Protein AF-A0A942RIH6-F1 (afdb_monomer)

Radius of gyration: 18.62 Å; Cα contacts (8 Å, |Δi|>4): 275; chains: 1; bounding box: 45×33×61 Å

Secondary structure (DSSP, 8-state):
-HHHHHHHHT------EEEE-TTTTT-HHHHHTS-TT-EEEEEE-TT-EEESSPPPEEPPP--SSSSPP-S-EESS--EEHHHHHH-TTS--EEEEEEEEBTEEEEEEEEEEEEEEEEEETTEEEEEEEEEEEEEE-TTS-EEEEEE---TTS-GGG-

Solvent-accessible surface area (backbone atoms only — not comparable to full-atom values): 9418 Å² total; per-residue (Å²): 112,66,70,61,52,51,51,61,73,62,66,82,56,92,69,48,67,43,82,34,54,52,79,51,43,70,36,60,70,60,63,69,68,51,60,88,85,47,28,46,43,17,25,34,63,57,73,48,40,26,28,80,56,88,64,61,71,44,59,54,80,72,89,64,94,73,81,72,57,80,57,69,36,42,76,59,82,60,44,36,51,49,56,61,72,68,35,77,92,59,66,72,40,83,43,76,78,46,81,43,102,89,46,69,41,64,36,37,33,42,78,47,66,29,25,37,50,40,75,57,93,92,33,57,38,83,69,48,75,32,36,41,42,36,39,34,45,89,90,66,52,72,49,37,28,42,22,70,56,63,94,83,57,57,76,91,80,110

Mean predicted aligned error: 7.59 Å

Structure (mmCIF, N/CA/C/O backbone):
data_AF-A0A942RIH6-F1
#
_entry.id   AF-A0A942RIH6-F1
#
loop_
_atom_site.group_PDB
_atom_site.id
_atom_site.type_symbol
_atom_site.label_atom_id
_atom_site.label_alt_id
_atom_site.label_comp_id
_atom_site.label_asym_id
_atom_site.label_entity_id
_atom_site.label_seq_id
_atom_site.pdbx_PDB_ins_code
_atom_site.Cartn_x
_atom_site.Cartn_y
_atom_site.Cartn_z
_atom_site.occupancy
_atom_site.B_iso_or_equiv
_atom_site.auth_seq_id
_atom_site.auth_comp_id
_atom_site.auth_asym_id
_atom_site.auth_atom_id
_atom_site.pdbx_PDB_model_num
ATOM 1 N N . MET A 1 1 ? 6.697 19.076 10.156 1.00 55.59 1 MET A N 1
ATOM 2 C CA . MET A 1 1 ? 7.695 17.998 10.330 1.00 55.59 1 MET A CA 1
ATOM 3 C C . MET A 1 1 ? 8.284 18.037 11.736 1.00 55.59 1 MET A C 1
ATOM 5 O O . MET A 1 1 ? 8.243 17.025 12.419 1.00 55.59 1 MET A O 1
ATOM 9 N N . GLU A 1 2 ? 8.695 19.219 12.209 1.00 54.00 2 GLU A N 1
ATOM 10 C CA . GLU A 1 2 ? 9.243 19.443 13.558 1.00 54.00 2 GLU A CA 1
ATOM 11 C C . GLU A 1 2 ? 8.369 18.901 14.697 1.00 54.00 2 GLU A C 1
ATOM 13 O O . GLU A 1 2 ? 8.877 18.195 15.552 1.00 54.00 2 GLU A O 1
ATOM 18 N N . MET A 1 3 ? 7.049 19.117 14.666 1.00 60.94 3 MET A N 1
ATOM 19 C CA . MET A 1 3 ? 6.157 18.645 15.737 1.00 60.94 3 MET A CA 1
ATOM 20 C C . MET A 1 3 ? 6.110 17.111 15.882 1.00 60.94 3 MET A C 1
ATOM 22 O O . MET A 1 3 ? 6.079 16.609 17.002 1.00 60.94 3 MET A O 1
ATOM 26 N N . ILE A 1 4 ? 6.129 16.352 14.777 1.00 58.88 4 ILE A N 1
ATOM 27 C CA . ILE A 1 4 ? 6.086 14.876 14.821 1.00 58.88 4 ILE A CA 1
ATOM 28 C C . ILE A 1 4 ? 7.433 14.336 15.300 1.00 58.88 4 ILE A C 1
ATOM 30 O O . ILE A 1 4 ? 7.463 13.473 16.170 1.00 58.88 4 ILE A O 1
ATOM 34 N N . ILE A 1 5 ? 8.536 14.893 14.791 1.00 58.00 5 ILE A N 1
ATOM 35 C CA . ILE A 1 5 ? 9.897 14.508 15.185 1.00 58.00 5 ILE A CA 1
ATOM 36 C C . ILE A 1 5 ? 10.153 14.852 16.659 1.00 58.00 5 ILE A C 1
ATOM 38 O O . ILE A 1 5 ? 10.666 14.016 17.390 1.00 58.00 5 ILE A O 1
ATOM 42 N N . GLN A 1 6 ? 9.741 16.033 17.130 1.00 55.88 6 GLN A N 1
ATOM 43 C CA . GLN A 1 6 ? 9.869 16.435 18.536 1.00 55.88 6 GLN A CA 1
ATOM 44 C C . GLN A 1 6 ? 9.008 15.569 19.464 1.00 55.88 6 GLN A C 1
ATOM 46 O O . GLN A 1 6 ? 9.471 15.159 20.525 1.00 55.88 6 GLN A O 1
ATOM 51 N N . THR A 1 7 ? 7.780 15.234 19.055 1.00 56.97 7 THR A N 1
ATOM 52 C CA . THR A 1 7 ? 6.915 14.328 19.830 1.00 56.97 7 THR A CA 1
ATOM 53 C C . THR A 1 7 ? 7.503 12.919 19.880 1.00 56.97 7 THR A C 1
ATOM 55 O O . THR A 1 7 ? 7.520 12.305 20.944 1.00 56.97 7 THR A O 1
ATOM 58 N N . ALA A 1 8 ? 8.055 12.432 18.767 1.00 57.00 8 ALA A N 1
ATOM 59 C CA . ALA A 1 8 ? 8.715 11.136 18.692 1.00 57.00 8 ALA A CA 1
ATOM 60 C C . ALA A 1 8 ? 9.995 11.071 19.545 1.00 57.00 8 ALA A C 1
ATOM 62 O O . ALA A 1 8 ? 10.186 10.126 20.309 1.00 57.00 8 ALA A O 1
ATOM 63 N N . ALA A 1 9 ? 10.832 12.109 19.467 1.00 54.28 9 ALA A N 1
ATOM 64 C CA . ALA A 1 9 ? 12.075 12.241 20.225 1.00 54.28 9 ALA A CA 1
ATOM 65 C C . ALA A 1 9 ? 11.844 12.455 21.730 1.00 54.28 9 ALA A C 1
ATOM 67 O O . ALA A 1 9 ? 12.732 12.179 22.531 1.00 54.28 9 ALA A O 1
ATOM 68 N N . SER A 1 10 ? 10.655 12.922 22.131 1.00 57.59 10 SER A N 1
ATOM 69 C CA . SER A 1 10 ? 10.317 13.128 23.544 1.00 57.59 10 SER A CA 1
ATOM 70 C C . SER A 1 10 ? 10.225 11.824 24.347 1.00 57.59 10 SER A C 1
ATOM 72 O O . SER A 1 10 ? 10.291 11.864 25.573 1.00 57.59 10 SER A O 1
ATOM 74 N N . GLY A 1 11 ? 10.032 10.671 23.688 1.00 53.50 11 GLY A N 1
ATOM 75 C CA . GLY A 1 11 ? 9.840 9.373 24.351 1.00 53.50 11 GLY A CA 1
ATOM 76 C C . GLY A 1 11 ? 8.553 9.262 25.184 1.00 53.50 11 GLY A C 1
ATOM 77 O O . GLY A 1 11 ? 8.314 8.233 25.811 1.00 53.50 11 GLY A O 1
ATOM 78 N N . LEU A 1 12 ? 7.705 10.299 25.186 1.00 50.12 12 LEU A N 1
ATOM 79 C CA . LEU A 1 12 ? 6.481 10.383 25.993 1.00 50.12 12 LEU A CA 1
ATOM 80 C C . LEU A 1 12 ? 5.315 9.570 25.412 1.00 50.12 12 LEU A C 1
ATOM 82 O O . LEU A 1 12 ? 4.308 9.366 26.089 1.00 50.12 12 LEU A O 1
ATOM 86 N N . PHE A 1 13 ? 5.445 9.095 24.172 1.00 52.16 13 PHE A N 1
ATOM 87 C CA . PHE A 1 13 ? 4.429 8.301 23.493 1.00 52.16 13 PHE A CA 1
ATOM 88 C C . PHE A 1 13 ? 4.959 6.889 23.215 1.00 52.16 13 PHE A C 1
ATOM 90 O O . PHE A 1 13 ? 5.815 6.717 22.351 1.00 52.16 13 PHE A O 1
ATOM 97 N N . PRO A 1 14 ? 4.425 5.843 23.876 1.00 54.72 14 PRO A N 1
ATOM 98 C CA . PRO A 1 14 ? 4.785 4.456 23.568 1.00 54.72 14 PRO A CA 1
ATOM 99 C C . PRO A 1 14 ? 4.238 3.997 22.203 1.00 54.72 14 PRO A C 1
ATOM 101 O O . PRO A 1 14 ? 4.531 2.891 21.743 1.00 54.72 14 PRO A O 1
ATOM 104 N N . ALA A 1 15 ? 3.404 4.823 21.563 1.00 60.91 15 ALA A N 1
ATOM 105 C CA . ALA A 1 15 ? 2.819 4.553 20.265 1.00 60.91 15 ALA A CA 1
ATOM 106 C C . ALA A 1 15 ? 3.871 4.699 19.158 1.00 60.91 15 ALA A C 1
ATOM 108 O O . ALA A 1 15 ? 4.309 5.799 18.844 1.00 60.91 15 ALA A O 1
ATOM 109 N N . ARG A 1 16 ? 4.208 3.582 18.509 1.00 74.94 16 ARG A N 1
ATOM 110 C CA . ARG A 1 16 ? 5.063 3.540 17.310 1.00 74.94 16 ARG A CA 1
ATOM 111 C C . ARG A 1 16 ? 4.285 3.754 16.008 1.00 74.94 16 ARG A C 1
ATOM 113 O O . ARG A 1 16 ? 4.760 3.358 14.956 1.00 74.94 16 ARG A O 1
ATOM 120 N N . TRP A 1 17 ? 3.072 4.304 16.072 1.00 79.38 17 TRP A N 1
ATOM 121 C CA . TRP A 1 17 ? 2.183 4.449 14.918 1.00 79.38 17 TRP A CA 1
ATOM 122 C C . TRP A 1 17 ? 1.883 5.912 14.633 1.00 79.38 17 TRP A C 1
ATOM 124 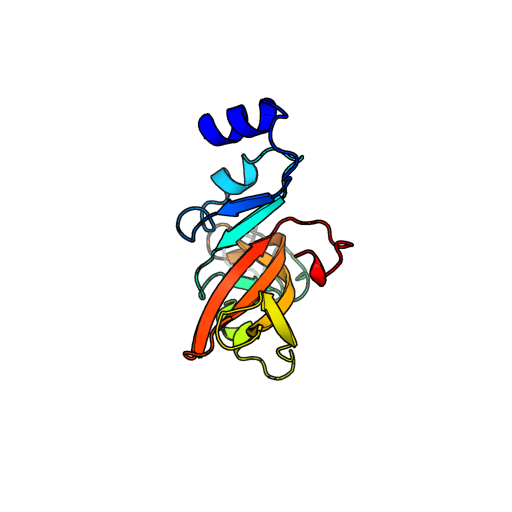O O . TRP A 1 17 ? 1.440 6.644 15.516 1.00 79.38 17 TRP A O 1
ATOM 134 N N . ILE A 1 18 ? 2.067 6.308 13.380 1.00 81.88 18 ILE A N 1
ATOM 135 C CA . ILE A 1 18 ? 1.754 7.637 12.867 1.00 81.88 18 ILE A CA 1
ATOM 136 C C . ILE A 1 18 ? 0.604 7.492 11.872 1.00 81.88 18 ILE A C 1
ATOM 138 O O . ILE A 1 18 ? 0.761 6.909 10.802 1.00 81.88 18 ILE A O 1
ATOM 142 N N . GLY A 1 19 ? -0.566 8.023 12.221 1.00 80.94 19 GLY A N 1
ATOM 143 C CA . GLY A 1 19 ? -1.678 8.147 11.282 1.00 80.94 19 GLY A CA 1
ATOM 144 C C . GLY A 1 19 ? -1.453 9.332 10.346 1.00 80.94 19 GLY A C 1
ATOM 145 O O . GLY A 1 19 ? -1.190 10.439 10.815 1.00 80.94 19 GLY A O 1
ATOM 146 N N . CYS A 1 20 ? -1.570 9.124 9.036 1.00 81.38 20 CYS A N 1
ATOM 147 C CA . CYS A 1 20 ? -1.478 10.196 8.045 1.00 81.38 20 CYS A CA 1
ATOM 148 C C . CYS A 1 20 ? -2.749 10.238 7.200 1.00 81.38 20 CYS A C 1
ATOM 150 O O . CYS A 1 20 ? -3.277 9.198 6.811 1.00 81.38 20 CYS A O 1
ATOM 152 N N . ASP A 1 21 ? -3.248 11.433 6.898 1.00 80.69 21 ASP A N 1
ATOM 153 C CA . ASP A 1 21 ? -4.358 11.575 5.960 1.00 80.69 21 ASP A CA 1
ATOM 154 C C . ASP A 1 21 ? -3.895 11.428 4.493 1.00 80.69 21 ASP A C 1
ATOM 156 O O . ASP A 1 21 ? -2.704 11.324 4.187 1.00 80.69 21 ASP A O 1
ATOM 160 N N . SER A 1 22 ? -4.857 11.454 3.565 1.00 72.94 22 SER A N 1
ATOM 161 C CA . SER A 1 22 ? -4.606 11.265 2.129 1.00 72.94 22 SER A CA 1
ATOM 162 C C . SER A 1 22 ? -3.757 12.336 1.447 1.00 72.94 22 SER A C 1
ATOM 164 O O . SER A 1 22 ? -3.236 12.086 0.357 1.00 72.94 22 SER A O 1
ATOM 166 N N . PHE A 1 23 ? -3.622 13.522 2.048 1.00 71.94 23 PHE A N 1
ATOM 167 C CA . PHE A 1 23 ? -2.732 14.557 1.532 1.00 71.94 23 PHE A CA 1
ATOM 168 C C . PHE A 1 23 ? -1.274 14.144 1.751 1.00 71.94 23 PHE A C 1
ATOM 170 O O . PHE A 1 23 ? -0.454 14.240 0.837 1.00 71.94 23 PHE A O 1
ATOM 177 N N . PHE A 1 24 ? -0.980 13.587 2.925 1.00 72.94 24 PHE A N 1
ATOM 178 C CA . PHE A 1 24 ? 0.351 13.106 3.284 1.00 72.94 24 PHE A CA 1
ATOM 179 C C . PHE A 1 24 ? 0.657 11.700 2.761 1.00 72.94 24 PHE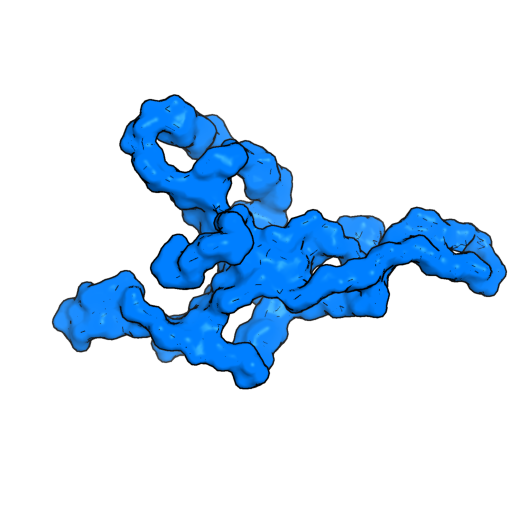 A C 1
ATOM 181 O O . PHE A 1 24 ? 1.798 11.433 2.401 1.00 72.94 24 PHE A O 1
ATOM 188 N N . GLY A 1 25 ? -0.336 10.816 2.623 1.00 70.94 25 GLY A N 1
ATOM 189 C CA . GLY A 1 25 ? -0.116 9.451 2.123 1.00 70.94 25 GLY A CA 1
ATOM 190 C C . GLY A 1 25 ? 0.291 9.349 0.650 1.00 70.94 25 GLY A C 1
ATOM 191 O O . GLY A 1 25 ? 0.708 8.288 0.198 1.00 70.94 25 GLY A O 1
ATOM 192 N N . ARG A 1 26 ? 0.209 10.450 -0.108 1.00 80.75 26 ARG A N 1
ATOM 193 C CA . ARG A 1 26 ? 0.784 10.572 -1.460 1.00 80.75 26 ARG A CA 1
ATOM 194 C C . ARG A 1 26 ? 2.213 11.120 -1.469 1.00 80.75 26 ARG A C 1
ATOM 196 O O . ARG A 1 26 ? 2.883 11.035 -2.497 1.00 80.75 26 ARG A O 1
ATOM 203 N N . ASN A 1 27 ? 2.639 11.753 -0.379 1.00 85.38 27 ASN A N 1
ATOM 204 C CA . ASN A 1 27 ? 3.895 12.480 -0.307 1.00 85.38 27 ASN A CA 1
ATOM 205 C C . ASN A 1 27 ? 5.008 11.522 0.131 1.00 85.38 27 ASN A C 1
ATOM 207 O O . ASN A 1 27 ? 5.200 11.255 1.317 1.00 85.38 27 ASN A O 1
ATOM 211 N N . LYS A 1 28 ? 5.721 10.981 -0.858 1.00 84.69 28 LYS A N 1
ATOM 212 C CA . LYS A 1 28 ? 6.787 9.999 -0.640 1.00 84.69 28 LYS A CA 1
ATOM 213 C C . LYS A 1 28 ? 7.955 10.595 0.132 1.00 84.69 28 LYS A C 1
ATOM 215 O O . LYS A 1 28 ? 8.484 9.917 1.003 1.00 84.69 28 LYS A O 1
ATOM 220 N N . GLU A 1 29 ? 8.317 11.854 -0.125 1.00 86.19 29 GLU A N 1
ATOM 221 C CA . GLU A 1 29 ? 9.377 12.534 0.624 1.00 86.19 29 GLU A CA 1
ATOM 222 C C . GLU A 1 29 ? 9.013 12.670 2.108 1.00 86.19 29 GLU A C 1
ATOM 224 O O . GLU A 1 29 ? 9.845 12.429 2.979 1.00 86.19 29 GLU A O 1
ATOM 229 N N . PHE A 1 30 ? 7.754 12.994 2.410 1.00 86.56 30 PHE A N 1
ATOM 230 C CA . PHE A 1 30 ? 7.255 13.067 3.778 1.00 86.56 30 PHE A CA 1
ATOM 231 C C . PHE A 1 30 ? 7.282 11.697 4.458 1.00 86.56 30 PHE A C 1
ATOM 233 O O . PHE A 1 30 ? 7.823 11.589 5.555 1.00 86.56 30 PHE A O 1
ATOM 240 N N . LEU A 1 31 ? 6.750 10.653 3.813 1.00 86.44 31 LEU A N 1
ATOM 241 C CA . LEU A 1 31 ? 6.749 9.301 4.382 1.00 86.44 31 LEU A CA 1
ATOM 242 C C . LEU A 1 31 ? 8.176 8.776 4.603 1.00 86.44 31 LEU A C 1
ATOM 244 O O . LEU A 1 31 ? 8.429 8.143 5.622 1.00 86.44 31 LEU A O 1
ATOM 248 N N . ALA A 1 32 ? 9.107 9.086 3.697 1.00 86.38 32 ALA A N 1
ATOM 249 C CA . ALA A 1 32 ? 10.522 8.739 3.828 1.00 86.38 32 ALA A CA 1
ATOM 250 C C . ALA A 1 32 ? 11.263 9.567 4.895 1.00 86.38 32 ALA A C 1
ATOM 252 O O . ALA A 1 32 ? 12.292 9.129 5.394 1.00 86.38 32 ALA A O 1
ATOM 253 N N . SER A 1 33 ? 10.753 10.751 5.255 1.00 86.31 33 SER A N 1
ATOM 254 C CA . SER A 1 33 ? 11.310 11.584 6.333 1.00 86.31 33 SER A CA 1
ATOM 255 C C . SER A 1 33 ? 10.861 11.174 7.739 1.00 86.31 33 SER A C 1
ATOM 257 O O . SER A 1 33 ? 11.334 11.750 8.720 1.00 86.31 33 SER A O 1
ATOM 259 N N . LEU A 1 34 ? 9.917 10.231 7.857 1.00 85.88 34 LEU A N 1
ATOM 260 C CA . LEU A 1 34 ? 9.474 9.744 9.161 1.00 85.88 34 LEU A CA 1
ATOM 261 C C . LEU A 1 34 ? 10.603 8.948 9.838 1.00 85.88 34 LEU A C 1
ATOM 263 O O . LEU A 1 34 ? 11.331 8.236 9.146 1.00 85.88 34 LEU A O 1
ATOM 267 N N . PRO A 1 35 ? 10.756 9.034 11.173 1.00 83.44 35 PRO A N 1
ATOM 268 C CA . PRO A 1 35 ? 11.809 8.297 11.868 1.00 83.44 35 PRO A CA 1
ATOM 269 C C . PRO A 1 35 ? 11.637 6.779 11.707 1.00 83.44 35 PRO A C 1
ATOM 271 O O . PRO A 1 35 ? 10.517 6.274 11.788 1.00 83.44 35 PRO A O 1
ATOM 274 N N . GLU A 1 36 ? 12.742 6.046 11.539 1.00 81.94 36 G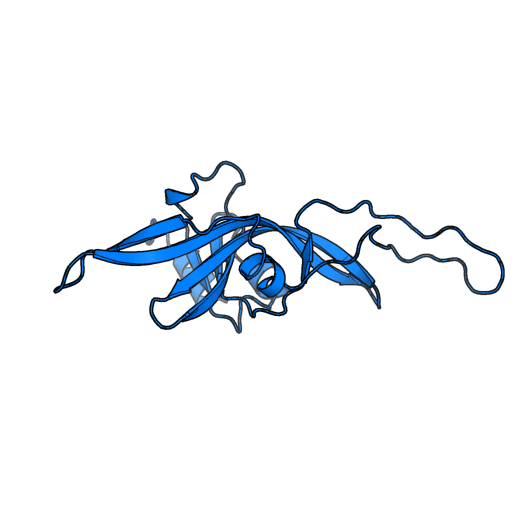LU A N 1
ATOM 275 C CA . GLU A 1 36 ? 12.734 4.596 11.266 1.00 81.94 36 GLU A CA 1
ATOM 276 C C . GLU A 1 36 ? 12.077 3.760 12.378 1.00 81.94 36 GLU A C 1
ATOM 278 O O . GLU A 1 36 ? 11.560 2.671 12.129 1.00 81.94 36 GLU A O 1
ATOM 283 N N . GLU A 1 37 ? 12.051 4.271 13.611 1.00 80.94 37 GLU A N 1
ATOM 284 C CA . GLU A 1 37 ? 11.428 3.599 14.758 1.00 80.94 37 GLU A CA 1
ATOM 285 C C . GLU A 1 37 ? 9.886 3.608 14.716 1.00 80.94 37 GLU A C 1
ATOM 287 O O . GLU A 1 37 ? 9.244 2.939 15.537 1.00 80.94 37 GLU A O 1
ATOM 292 N N . TYR A 1 38 ? 9.290 4.360 13.782 1.00 83.88 38 TYR A N 1
ATOM 293 C CA . TYR A 1 38 ? 7.849 4.558 13.662 1.00 83.88 38 TYR A CA 1
ATOM 294 C C . TYR A 1 38 ? 7.287 3.920 12.392 1.00 83.88 38 TYR A C 1
ATOM 296 O O . TYR A 1 38 ? 7.833 4.005 11.291 1.00 83.88 38 TYR A O 1
ATOM 304 N N . TYR A 1 39 ? 6.110 3.328 12.545 1.00 88.44 39 TYR A N 1
ATOM 305 C CA . TYR A 1 39 ? 5.291 2.854 11.446 1.00 88.44 39 TYR A CA 1
ATOM 306 C C . TYR A 1 39 ? 4.261 3.910 11.082 1.00 88.44 39 TYR A C 1
ATOM 308 O O . TYR A 1 39 ? 3.613 4.486 11.954 1.00 88.44 39 TYR A O 1
ATOM 316 N N . TYR A 1 40 ? 4.062 4.147 9.793 1.00 90.31 40 TYR A N 1
ATOM 317 C CA . TYR A 1 40 ? 2.949 4.951 9.325 1.00 90.31 40 TYR A CA 1
ATOM 318 C C . TYR A 1 40 ? 1.745 4.072 9.000 1.00 90.31 40 TYR A C 1
ATOM 320 O O . TYR A 1 40 ? 1.863 2.909 8.608 1.00 90.31 40 TYR A O 1
ATOM 328 N N . PHE A 1 41 ? 0.571 4.670 9.131 1.00 89.44 41 PHE A N 1
ATOM 329 C CA . PHE A 1 41 ? -0.670 4.209 8.543 1.00 89.44 41 PHE A CA 1
ATOM 330 C C . PHE A 1 41 ? -1.275 5.402 7.809 1.00 89.44 41 PHE A C 1
ATOM 332 O O . PHE A 1 41 ? -1.870 6.294 8.416 1.00 89.44 41 PHE A O 1
ATOM 339 N N . ALA A 1 42 ? -1.032 5.466 6.506 1.00 91.88 42 ALA A N 1
ATOM 340 C CA . ALA A 1 42 ? -1.305 6.641 5.700 1.00 91.88 42 ALA A CA 1
ATOM 341 C C . ALA A 1 42 ? -2.482 6.382 4.766 1.00 91.88 42 ALA A C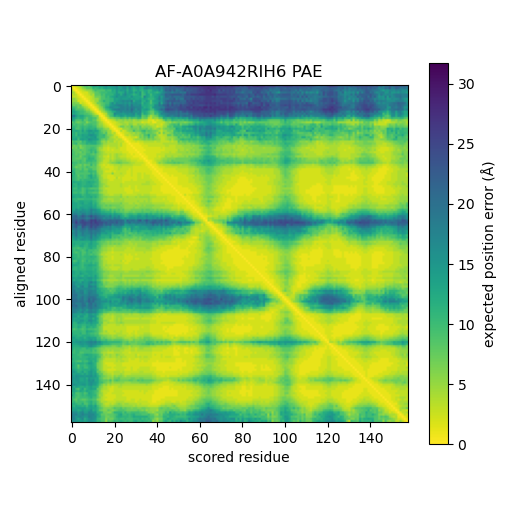 1
ATOM 343 O O . ALA A 1 42 ? -2.380 5.511 3.904 1.00 91.88 42 ALA A O 1
ATOM 344 N N . ASP A 1 43 ? -3.577 7.133 4.919 1.00 92.94 43 ASP A N 1
ATOM 345 C CA . ASP A 1 43 ? -4.692 7.120 3.971 1.00 92.94 43 ASP A CA 1
ATOM 346 C C . ASP A 1 43 ? -4.135 7.416 2.570 1.00 92.94 43 ASP A C 1
ATOM 348 O O . ASP A 1 43 ? -3.304 8.302 2.379 1.00 92.94 43 ASP A O 1
ATOM 352 N N . ILE A 1 44 ? -4.601 6.681 1.569 1.00 95.06 44 ILE A N 1
ATOM 353 C CA . ILE A 1 44 ? -4.240 6.889 0.174 1.00 95.06 44 ILE A CA 1
ATOM 354 C C . ILE A 1 44 ? -5.501 6.957 -0.690 1.00 95.06 44 ILE A C 1
ATOM 356 O O . ILE A 1 44 ? -6.554 6.412 -0.347 1.00 95.06 44 ILE A O 1
ATOM 360 N N . PRO A 1 45 ? -5.419 7.608 -1.850 1.00 95.00 45 PRO A N 1
ATOM 361 C CA . PRO A 1 45 ? -6.497 7.588 -2.821 1.00 95.00 45 PRO A CA 1
ATOM 362 C C . PRO A 1 45 ? -6.548 6.284 -3.608 1.00 95.00 45 PRO A C 1
ATOM 364 O O . PRO A 1 45 ? -5.564 5.573 -3.793 1.00 95.00 45 PRO A O 1
ATOM 367 N N . GLU A 1 46 ? -7.726 6.018 -4.156 1.00 96.31 46 GLU A N 1
ATOM 368 C CA . GLU A 1 46 ? -8.061 4.742 -4.784 1.00 96.31 46 GLU A CA 1
ATOM 369 C C . GLU A 1 46 ? -7.317 4.449 -6.105 1.00 96.31 46 GLU A C 1
ATOM 371 O O . GLU A 1 46 ? -7.346 3.323 -6.611 1.00 96.31 46 GLU A O 1
ATOM 376 N N . ASN A 1 47 ? -6.689 5.476 -6.688 1.00 96.31 47 ASN A N 1
ATOM 377 C CA . ASN A 1 47 ? -5.986 5.424 -7.968 1.00 96.31 47 ASN A CA 1
ATOM 378 C C . ASN A 1 47 ? -4.466 5.258 -7.829 1.00 96.31 47 ASN A C 1
ATOM 380 O O . ASN A 1 47 ? -3.759 5.322 -8.834 1.00 96.31 47 ASN A O 1
ATOM 384 N N . ILE A 1 48 ? -3.956 5.069 -6.608 1.00 96.19 48 ILE A N 1
ATOM 385 C CA . ILE A 1 48 ? -2.549 4.718 -6.406 1.00 96.19 48 ILE A CA 1
ATOM 386 C C . ILE A 1 48 ? -2.265 3.367 -7.055 1.00 96.19 48 ILE A C 1
ATOM 388 O O . ILE A 1 48 ? -3.040 2.423 -6.913 1.00 96.19 48 ILE A O 1
ATOM 392 N N . MET A 1 49 ? -1.158 3.308 -7.790 1.00 97.88 49 MET A N 1
ATOM 393 C CA . MET A 1 49 ? -0.770 2.165 -8.606 1.00 97.88 49 MET A CA 1
ATOM 394 C C . MET A 1 49 ? 0.142 1.235 -7.811 1.00 97.88 49 MET A C 1
ATOM 396 O O . MET A 1 49 ? 1.092 1.694 -7.176 1.00 97.88 49 MET A O 1
ATOM 400 N N . VAL A 1 50 ? -0.137 -0.065 -7.860 1.00 98.31 50 VAL A N 1
ATOM 401 C CA . VAL A 1 50 ? 0.616 -1.098 -7.142 1.00 98.31 50 VAL A CA 1
ATOM 402 C C . VAL A 1 50 ? 0.740 -2.378 -7.964 1.00 98.31 50 VAL A C 1
ATOM 404 O O . VAL A 1 50 ? -0.091 -2.652 -8.831 1.00 98.31 50 VAL A O 1
ATOM 407 N N . TRP A 1 51 ? 1.726 -3.209 -7.641 1.00 98.50 51 TRP A N 1
ATOM 408 C CA . TRP A 1 51 ? 1.728 -4.622 -8.019 1.00 98.50 51 TRP A CA 1
ATOM 409 C C . TRP A 1 51 ? 1.392 -5.501 -6.815 1.00 98.50 51 TRP A C 1
ATOM 411 O O . TRP A 1 51 ? 1.798 -5.218 -5.692 1.00 98.50 51 TRP A O 1
ATOM 421 N N . GLN A 1 52 ? 0.677 -6.603 -7.045 1.00 97.19 52 GLN A N 1
ATOM 422 C CA . GLN A 1 52 ? 0.409 -7.614 -6.008 1.00 97.19 52 GLN A CA 1
ATOM 423 C C . GLN A 1 52 ? 1.608 -8.553 -5.774 1.00 97.19 52 GLN A C 1
ATOM 425 O O . GLN A 1 52 ? 1.641 -9.266 -4.778 1.00 97.19 52 GLN A O 1
ATOM 430 N N . SER A 1 53 ? 2.582 -8.565 -6.689 1.00 96.25 53 SER A N 1
ATOM 431 C CA . SER A 1 53 ? 3.847 -9.305 -6.591 1.00 96.25 53 SER A CA 1
ATOM 432 C C . SER A 1 53 ? 4.968 -8.505 -7.257 1.00 96.25 53 SER A C 1
ATOM 434 O O . SER A 1 53 ? 4.693 -7.667 -8.116 1.00 96.25 53 SER A O 1
ATOM 436 N N . MET A 1 54 ? 6.218 -8.714 -6.838 1.00 96.50 54 MET A N 1
ATOM 437 C CA . MET A 1 54 ? 7.352 -7.951 -7.363 1.00 96.50 54 MET A CA 1
ATOM 438 C C . MET A 1 54 ? 7.504 -8.210 -8.871 1.00 96.50 54 MET A C 1
ATOM 440 O O . MET A 1 54 ? 7.711 -9.362 -9.260 1.00 96.50 54 MET A O 1
ATOM 444 N N . PRO A 1 55 ? 7.405 -7.184 -9.737 1.00 96.56 55 PRO A N 1
ATOM 445 C CA . PRO A 1 55 ? 7.624 -7.375 -11.161 1.00 96.56 55 PRO A CA 1
ATOM 446 C C . PRO A 1 55 ? 9.118 -7.555 -11.447 1.00 96.56 55 PRO A C 1
ATOM 448 O O . PRO A 1 55 ? 9.967 -6.935 -10.808 1.00 96.56 55 PRO A O 1
ATOM 451 N N . THR A 1 56 ? 9.461 -8.322 -12.482 1.00 95.50 56 THR A N 1
ATOM 452 C CA . THR A 1 56 ? 10.817 -8.266 -13.044 1.00 95.50 56 THR A CA 1
ATOM 453 C C . THR A 1 56 ? 11.048 -6.889 -13.660 1.00 95.50 56 THR A C 1
ATOM 455 O O . THR A 1 56 ? 10.197 -6.417 -14.421 1.00 95.50 56 THR A O 1
ATOM 458 N N . VAL A 1 57 ? 12.190 -6.271 -13.359 1.00 93.88 57 VAL A N 1
ATOM 459 C CA . VAL A 1 57 ? 12.614 -4.979 -13.910 1.00 93.88 57 VAL A CA 1
ATOM 460 C C . VAL A 1 57 ? 13.809 -5.198 -14.830 1.00 93.88 57 VAL A C 1
ATOM 462 O O . VAL A 1 57 ? 14.750 -5.896 -14.463 1.00 93.88 57 VAL A O 1
ATOM 465 N N . TYR A 1 58 ? 13.772 -4.622 -16.028 1.00 91.50 58 TYR A N 1
ATOM 466 C CA . TYR A 1 58 ? 14.822 -4.784 -17.033 1.00 91.50 58 TYR A CA 1
ATOM 467 C C . TYR A 1 58 ? 14.986 -3.521 -17.880 1.00 91.50 58 TYR A C 1
ATOM 469 O O . TYR A 1 58 ? 14.076 -2.696 -17.988 1.00 91.50 58 TYR A O 1
ATOM 477 N N . VAL A 1 59 ? 16.154 -3.378 -18.505 1.00 89.75 59 VAL A N 1
ATOM 478 C CA . VAL A 1 59 ? 16.353 -2.420 -19.597 1.00 89.75 59 VAL A CA 1
ATOM 479 C C . VAL A 1 59 ? 15.894 -3.105 -20.887 1.00 89.75 59 VAL A C 1
ATOM 481 O O . VAL A 1 59 ? 16.381 -4.199 -21.175 1.00 89.75 59 VAL A O 1
ATOM 484 N N . PRO A 1 60 ? 14.956 -2.527 -21.657 1.00 85.56 60 PRO A N 1
ATOM 485 C CA . PRO A 1 60 ? 14.488 -3.145 -22.892 1.00 85.56 60 PRO A CA 1
ATOM 486 C C . PRO A 1 60 ? 15.629 -3.402 -23.869 1.00 85.56 60 PRO A C 1
ATOM 488 O O . PRO A 1 60 ? 16.499 -2.549 -24.050 1.00 85.56 60 PRO A O 1
ATOM 491 N N . GLU A 1 61 ? 15.587 -4.549 -24.543 1.00 85.62 61 GLU A N 1
ATOM 492 C CA . GLU A 1 61 ? 16.543 -4.837 -25.603 1.00 85.62 61 GLU A CA 1
ATOM 493 C C . GLU A 1 61 ? 16.429 -3.804 -26.728 1.00 85.62 61 GLU A C 1
ATOM 495 O O . GLU A 1 61 ? 15.347 -3.334 -27.097 1.00 85.62 61 GLU A O 1
ATOM 500 N N . TYR A 1 62 ? 17.580 -3.424 -27.271 1.00 86.12 62 TYR A N 1
ATOM 501 C CA . TYR A 1 62 ? 17.646 -2.473 -28.365 1.00 86.12 62 TYR A CA 1
ATOM 502 C C . TYR A 1 62 ? 17.188 -3.129 -29.668 1.00 86.12 62 TYR A C 1
ATOM 504 O O . TYR A 1 62 ? 17.877 -3.987 -30.210 1.00 86.12 62 TYR A O 1
ATOM 512 N N . SER A 1 63 ? 16.054 -2.684 -30.207 1.00 82.62 63 SER A N 1
ATOM 513 C CA . SER A 1 63 ? 15.456 -3.227 -31.433 1.00 82.62 63 SER A CA 1
ATOM 514 C C . SER A 1 63 ? 15.880 -2.504 -32.723 1.00 82.62 63 SER A C 1
ATOM 516 O O . SER A 1 63 ? 15.210 -2.614 -33.750 1.00 82.62 63 SER A O 1
ATOM 518 N N . GLY A 1 64 ? 16.990 -1.757 -32.709 1.00 81.19 64 GLY A N 1
ATOM 519 C CA . GLY A 1 64 ? 17.485 -1.039 -33.886 1.00 81.19 64 GLY A CA 1
ATOM 520 C C . GLY A 1 64 ? 17.154 0.452 -33.858 1.00 81.19 64 GLY A C 1
ATOM 521 O O . GLY A 1 64 ? 17.717 1.176 -33.065 1.00 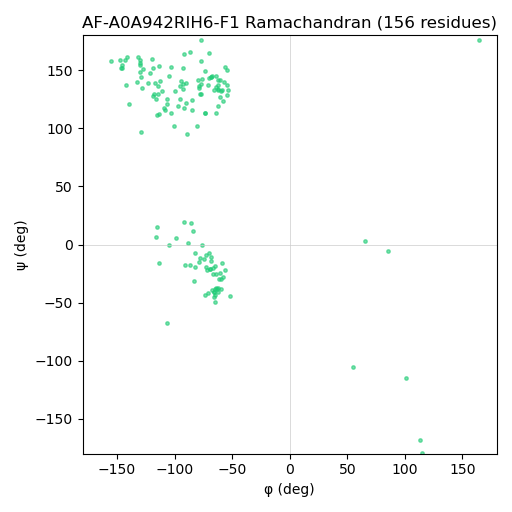81.19 64 GLY A O 1
ATOM 522 N N . ARG A 1 65 ? 16.325 0.986 -34.759 1.00 70.69 65 ARG A N 1
ATOM 523 C CA . ARG A 1 65 ? 16.247 2.450 -34.974 1.00 70.69 65 ARG A CA 1
ATOM 524 C C . ARG A 1 65 ? 15.968 3.273 -33.702 1.00 70.69 65 ARG A C 1
ATOM 526 O O . ARG A 1 65 ? 14.956 3.080 -33.037 1.00 70.69 65 ARG A O 1
ATOM 533 N N . GLY A 1 66 ? 16.807 4.285 -33.471 1.00 81.56 66 GLY A N 1
ATOM 534 C CA . GLY A 1 66 ? 16.631 5.296 -32.426 1.00 81.56 66 GLY A CA 1
ATOM 535 C C . GLY A 1 66 ? 17.695 5.225 -31.331 1.00 81.56 66 GLY A C 1
ATOM 536 O O . GLY A 1 66 ? 18.723 4.571 -31.480 1.00 81.56 66 GLY A O 1
ATOM 537 N N . LYS A 1 67 ? 17.467 5.937 -30.223 1.00 81.25 67 LYS A N 1
ATOM 538 C CA . LYS A 1 67 ? 18.353 5.883 -29.053 1.00 81.25 67 LYS A CA 1
ATOM 539 C C . LYS A 1 67 ? 18.194 4.527 -28.356 1.00 81.25 67 LYS A C 1
ATOM 541 O O . LYS A 1 67 ? 17.068 4.065 -28.167 1.00 81.25 67 LYS A O 1
ATOM 546 N N . LYS A 1 68 ? 19.309 3.917 -27.936 1.00 82.75 68 LYS A N 1
ATOM 547 C CA . LYS A 1 68 ? 19.284 2.706 -27.104 1.00 82.75 68 LYS A CA 1
ATOM 548 C C . LYS A 1 68 ? 18.427 2.938 -25.851 1.00 82.75 68 LYS A C 1
ATOM 550 O O . LYS A 1 68 ? 18.577 3.984 -25.213 1.00 82.75 68 LYS A O 1
ATOM 555 N N . PRO A 1 69 ? 17.522 2.008 -25.496 1.00 81.75 69 PRO A N 1
ATOM 556 C CA . PRO A 1 69 ? 16.823 2.069 -24.226 1.00 81.75 69 PRO A CA 1
ATOM 557 C C . PRO A 1 69 ? 17.839 2.064 -23.083 1.00 81.75 69 PRO A C 1
ATOM 559 O O . PRO A 1 69 ? 18.665 1.166 -22.987 1.00 81.75 69 PRO A O 1
ATOM 562 N N . GLU A 1 70 ? 17.776 3.081 -22.230 1.00 82.81 70 GLU A N 1
ATOM 563 C CA . GLU A 1 70 ? 18.593 3.188 -21.008 1.00 82.81 70 GLU A CA 1
ATOM 564 C C . GLU A 1 70 ? 17.725 3.097 -19.745 1.00 82.81 70 GLU A C 1
ATOM 566 O O . GLU A 1 70 ? 18.231 2.894 -18.648 1.00 82.81 70 GLU A O 1
ATOM 571 N N . LYS A 1 71 ? 16.405 3.264 -19.893 1.00 84.69 71 LYS A N 1
ATOM 572 C CA . LYS A 1 71 ? 15.467 3.378 -18.774 1.00 84.69 71 LYS A CA 1
ATOM 573 C C . LYS A 1 71 ? 14.884 2.021 -18.408 1.00 84.69 71 LYS A C 1
ATOM 575 O O . LYS A 1 71 ? 14.480 1.264 -19.295 1.00 84.69 71 LYS A O 1
ATOM 580 N N . LEU A 1 72 ? 14.786 1.768 -17.107 1.00 87.56 72 LEU A N 1
ATOM 581 C CA . LEU A 1 72 ? 14.178 0.563 -16.559 1.00 87.56 72 LEU A CA 1
ATOM 582 C C . LEU A 1 72 ? 12.686 0.479 -16.906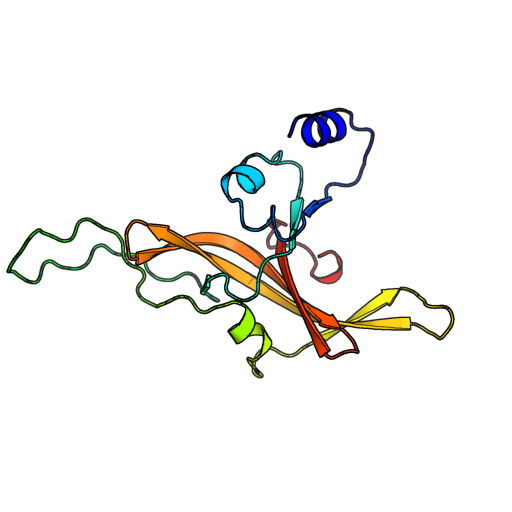 1.00 87.56 72 LEU A C 1
ATOM 584 O O . LEU A 1 72 ? 11.968 1.483 -16.956 1.00 87.56 72 LEU A O 1
ATOM 588 N N . ARG A 1 73 ? 12.215 -0.747 -17.138 1.00 89.31 73 ARG A N 1
ATOM 589 C CA . ARG A 1 73 ? 10.802 -1.081 -17.322 1.00 89.31 73 ARG A CA 1
ATOM 590 C C . ARG A 1 73 ? 10.427 -2.288 -16.478 1.00 89.31 73 ARG A C 1
ATOM 592 O O . ARG A 1 73 ? 11.174 -3.261 -16.410 1.00 89.31 73 ARG A O 1
ATOM 599 N N . ALA A 1 74 ? 9.240 -2.237 -15.885 1.00 93.81 74 ALA A N 1
ATOM 600 C CA . ALA A 1 74 ? 8.608 -3.406 -15.296 1.00 93.81 74 ALA A CA 1
ATOM 601 C C . ALA A 1 74 ? 8.027 -4.320 -16.392 1.00 93.81 74 ALA A C 1
ATOM 603 O O . ALA A 1 74 ? 7.472 -3.854 -17.389 1.00 93.81 74 ALA A O 1
ATOM 604 N N . SER A 1 75 ? 8.136 -5.629 -16.184 1.00 93.31 75 SER A N 1
ATOM 605 C CA . SER A 1 75 ? 7.571 -6.687 -17.040 1.00 93.31 75 SER A CA 1
ATOM 606 C C . SER A 1 75 ? 6.045 -6.693 -17.097 1.00 93.31 75 SER A C 1
ATOM 608 O O . SER A 1 75 ? 5.472 -7.134 -18.089 1.00 93.31 75 SER A O 1
ATOM 610 N N . THR A 1 76 ? 5.381 -6.170 -16.068 1.00 95.38 76 THR A N 1
ATOM 611 C CA . THR A 1 76 ? 3.923 -6.060 -15.985 1.00 95.38 76 THR A CA 1
ATOM 612 C C . THR A 1 76 ? 3.521 -4.643 -15.594 1.00 95.38 76 THR A C 1
ATOM 614 O O . THR A 1 76 ? 4.285 -3.915 -14.957 1.00 95.38 76 THR A O 1
ATOM 617 N N . GLN A 1 77 ? 2.309 -4.233 -15.970 1.00 96.19 77 GLN A N 1
ATOM 618 C CA . GLN A 1 77 ? 1.755 -2.955 -15.528 1.00 96.19 77 GLN A CA 1
ATOM 619 C C . GLN A 1 77 ? 1.208 -3.078 -14.100 1.00 96.19 77 GLN A C 1
ATOM 621 O O . GLN A 1 77 ? 0.599 -4.102 -13.779 1.00 96.19 77 GLN A O 1
ATOM 626 N N . PRO A 1 78 ? 1.382 -2.050 -13.253 1.00 97.94 78 PRO A N 1
ATOM 627 C CA . PRO A 1 78 ? 0.696 -2.009 -11.975 1.00 97.94 78 PRO A CA 1
ATOM 628 C C . PRO A 1 78 ? -0.803 -1.779 -12.194 1.00 97.94 78 PRO A C 1
ATOM 630 O O . PRO A 1 78 ? -1.238 -1.327 -13.256 1.00 97.94 78 PRO A O 1
ATOM 633 N N . ILE A 1 79 ? -1.594 -2.032 -11.158 1.00 98.44 79 ILE A N 1
ATOM 634 C CA . ILE A 1 79 ? -3.042 -1.804 -11.132 1.00 98.44 79 ILE A CA 1
ATOM 635 C C . ILE A 1 79 ? -3.394 -0.787 -10.041 1.00 98.44 79 ILE A C 1
ATOM 637 O O . ILE A 1 79 ? -2.669 -0.687 -9.047 1.00 98.44 79 ILE A O 1
ATOM 641 N N . PRO A 1 80 ? -4.489 -0.022 -10.180 1.00 98.38 80 PRO A N 1
ATOM 642 C CA . PRO A 1 80 ? -4.932 0.854 -9.106 1.00 98.38 80 PRO A CA 1
ATOM 643 C C . PRO A 1 80 ? -5.426 0.027 -7.909 1.00 98.38 80 PRO A C 1
ATOM 645 O O . PRO A 1 80 ? -6.065 -1.013 -8.085 1.00 98.38 80 PRO A O 1
ATOM 648 N N . VAL A 1 81 ? -5.208 0.504 -6.682 1.00 98.31 81 VAL A N 1
ATOM 649 C CA . VAL A 1 81 ? -5.660 -0.191 -5.456 1.00 98.31 81 VAL A CA 1
ATOM 650 C C . VAL A 1 81 ? -7.177 -0.433 -5.421 1.00 98.31 81 VAL A C 1
ATOM 652 O O . VAL A 1 81 ? -7.639 -1.428 -4.860 1.00 98.31 81 VAL A O 1
ATOM 655 N N . SER A 1 82 ? -7.968 0.411 -6.089 1.00 98.25 82 SER A N 1
ATOM 656 C CA . SER A 1 82 ? -9.409 0.191 -6.279 1.00 98.25 82 SER A CA 1
ATOM 657 C C . SER A 1 82 ? -9.749 -1.098 -7.030 1.00 98.25 82 SER A C 1
ATOM 659 O O . SER A 1 82 ? -10.794 -1.698 -6.769 1.00 98.25 82 SER A O 1
ATOM 661 N N . GLN A 1 83 ? -8.880 -1.569 -7.927 1.00 98.44 83 GLN A N 1
ATOM 662 C CA . GLN A 1 83 ? -9.065 -2.848 -8.608 1.00 98.44 83 GLN A CA 1
ATOM 663 C C . GLN A 1 83 ? -8.929 -4.018 -7.623 1.00 98.44 83 GLN A C 1
ATOM 665 O O . GLN A 1 83 ? -9.745 -4.936 -7.655 1.00 98.44 83 GLN A O 1
ATOM 670 N N . ILE A 1 84 ? -7.988 -3.940 -6.675 1.00 98.12 84 ILE A N 1
ATOM 671 C CA . ILE A 1 84 ? -7.811 -4.945 -5.612 1.00 98.12 84 ILE A CA 1
ATOM 672 C C . ILE A 1 84 ? -9.038 -4.997 -4.689 1.00 98.12 84 ILE A C 1
ATOM 674 O O . ILE A 1 84 ? -9.476 -6.075 -4.279 1.00 98.12 84 ILE A O 1
ATOM 678 N N . ALA A 1 85 ? -9.657 -3.852 -4.384 1.00 97.25 85 ALA A N 1
ATOM 679 C CA . ALA A 1 85 ? -10.903 -3.826 -3.612 1.00 97.25 85 ALA A CA 1
ATOM 680 C C . ALA A 1 85 ? -12.039 -4.598 -4.310 1.00 97.25 85 ALA A C 1
ATOM 682 O O . ALA A 1 85 ? -12.802 -5.309 -3.649 1.00 97.25 85 ALA A O 1
ATOM 683 N N . ARG A 1 86 ? -12.122 -4.508 -5.643 1.00 97.19 86 ARG A N 1
ATOM 684 C CA . ARG A 1 86 ? -13.154 -5.163 -6.469 1.00 97.19 86 ARG A CA 1
ATOM 685 C C . ARG A 1 86 ? -12.854 -6.631 -6.778 1.00 97.19 86 ARG A C 1
ATOM 687 O O . ARG A 1 86 ? -13.778 -7.370 -7.108 1.00 97.19 86 ARG A O 1
ATOM 694 N N . ASP A 1 87 ? -11.600 -7.056 -6.651 1.00 97.31 87 ASP A N 1
ATOM 695 C CA . ASP A 1 87 ? -11.177 -8.431 -6.910 1.00 97.31 87 ASP A CA 1
ATOM 696 C C . ASP A 1 87 ? -11.835 -9.420 -5.931 1.00 97.31 87 ASP A C 1
ATOM 698 O O . ASP A 1 87 ? -11.568 -9.407 -4.727 1.00 97.31 87 ASP A O 1
ATOM 702 N N . LYS A 1 88 ? -12.713 -10.285 -6.448 1.00 95.56 88 LYS A N 1
ATOM 703 C CA . LYS A 1 88 ? -13.456 -11.273 -5.652 1.00 95.56 88 LYS A CA 1
ATOM 704 C C . LYS A 1 88 ? -12.586 -12.434 -5.167 1.00 95.56 88 LYS A C 1
ATOM 706 O O . LYS A 1 88 ? -12.979 -13.097 -4.213 1.00 95.56 88 LYS A O 1
ATOM 711 N N . SER A 1 89 ? -11.429 -12.671 -5.790 1.00 96.50 89 SER A N 1
ATOM 712 C CA . SER A 1 89 ? -10.491 -13.717 -5.360 1.00 96.50 89 SER A CA 1
ATOM 713 C C . SER A 1 89 ? -9.816 -13.382 -4.027 1.00 96.50 89 SER A C 1
ATOM 715 O O . SER A 1 89 ? -9.373 -14.278 -3.313 1.00 96.50 89 SER A O 1
ATOM 717 N N . ILE A 1 90 ? -9.795 -12.097 -3.651 1.00 95.50 90 ILE A N 1
ATOM 718 C CA . ILE A 1 90 ? -9.315 -11.627 -2.352 1.00 95.50 90 ILE A CA 1
ATOM 719 C C . ILE A 1 90 ? -10.536 -11.367 -1.463 1.00 95.50 90 ILE A C 1
ATOM 721 O O . ILE A 1 90 ? -11.192 -10.330 -1.626 1.00 95.50 90 ILE A O 1
ATOM 725 N N . PRO A 1 91 ? -10.866 -12.273 -0.525 1.00 94.62 91 PRO A N 1
ATOM 726 C CA . PRO A 1 91 ? -12.060 -12.139 0.292 1.00 94.62 91 PRO A CA 1
ATOM 727 C C . PRO A 1 91 ? -11.924 -10.992 1.295 1.00 94.62 91 PRO A C 1
ATOM 729 O O . PRO A 1 91 ? -10.860 -10.761 1.878 1.00 94.62 91 PRO A O 1
ATOM 732 N N . TRP A 1 92 ? -13.036 -10.299 1.522 1.00 95.12 92 TRP A N 1
ATOM 733 C CA . TRP A 1 92 ? -13.182 -9.388 2.652 1.00 95.12 92 TRP A CA 1
ATOM 734 C C . TRP A 1 92 ? -13.205 -10.179 3.961 1.00 95.12 92 TRP A C 1
ATOM 736 O O . TRP A 1 92 ? -13.761 -11.274 4.021 1.00 95.12 92 TRP A O 1
ATOM 746 N N . ARG A 1 93 ? -12.619 -9.613 5.016 1.00 90.81 93 ARG A N 1
ATOM 747 C CA . ARG A 1 93 ? -12.684 -10.146 6.380 1.00 90.81 93 ARG A CA 1
ATOM 748 C C . ARG A 1 93 ? -13.397 -9.158 7.281 1.00 90.81 93 ARG A C 1
ATOM 750 O O . ARG A 1 93 ? -13.159 -7.960 7.172 1.00 90.81 93 ARG A O 1
ATOM 757 N N . GLU A 1 94 ? -14.244 -9.653 8.166 1.00 89.12 94 GLU A N 1
ATOM 758 C CA . GLU A 1 94 ? -14.883 -8.810 9.170 1.00 89.12 94 GLU A CA 1
ATOM 759 C C . GLU A 1 94 ? -13.917 -8.535 10.320 1.00 89.12 94 GLU A C 1
ATOM 761 O O . GLU A 1 94 ? -13.222 -9.432 10.801 1.00 89.12 94 GLU A O 1
ATOM 766 N N . VAL A 1 95 ? -13.861 -7.276 10.738 1.00 83.44 95 VAL A N 1
ATOM 767 C CA . VAL A 1 95 ? -13.118 -6.830 11.914 1.00 83.44 95 VAL A CA 1
ATOM 768 C C . VAL A 1 95 ? -14.040 -6.017 12.807 1.00 83.44 95 VAL A C 1
ATOM 770 O O . VAL A 1 95 ? -14.784 -5.152 12.336 1.00 83.44 95 VAL A O 1
ATOM 773 N N . VAL A 1 96 ? -13.984 -6.302 14.106 1.00 79.62 96 VAL A N 1
ATOM 774 C CA . VAL A 1 96 ? -14.671 -5.519 15.133 1.00 79.62 96 VAL A CA 1
ATOM 775 C C . VAL A 1 96 ? -13.763 -4.357 15.504 1.00 79.62 96 VAL A C 1
ATOM 777 O O . VAL A 1 96 ? -12.657 -4.553 15.997 1.00 79.62 96 VAL A O 1
ATOM 780 N N . LEU A 1 97 ? -14.221 -3.144 15.229 1.00 71.44 97 LEU A N 1
ATOM 781 C CA . LEU A 1 97 ? -13.473 -1.911 15.468 1.00 71.44 97 LEU A CA 1
ATOM 782 C C . LEU A 1 97 ? -13.657 -1.381 16.889 1.00 71.44 97 LEU A C 1
ATOM 784 O O . LEU A 1 97 ? -12.890 -0.535 17.336 1.00 71.44 97 LEU A O 1
ATOM 788 N N . GLY A 1 98 ? -14.694 -1.852 17.574 1.00 74.06 98 GLY A N 1
ATOM 789 C CA . GLY A 1 98 ? -15.019 -1.489 18.942 1.00 74.06 98 GLY A CA 1
ATOM 790 C C . GLY A 1 98 ? -16.447 -1.883 19.291 1.00 74.06 98 GLY A C 1
ATOM 791 O O . GLY A 1 98 ? -17.210 -2.346 18.438 1.00 74.06 98 GLY A O 1
ATOM 792 N N . GLU A 1 99 ? -16.812 -1.672 20.546 1.00 73.69 99 GLU A N 1
ATOM 793 C CA . GLU A 1 99 ? -18.182 -1.827 21.020 1.00 73.69 99 GLU A CA 1
ATOM 794 C C . GLU A 1 99 ? -18.906 -0.483 20.907 1.00 73.69 99 GLU A C 1
ATOM 796 O O . GLU A 1 99 ? -18.498 0.517 21.494 1.00 73.69 99 GLU A O 1
ATOM 801 N N . GLY A 1 100 ? -19.959 -0.437 20.095 1.00 73.00 100 GLY A N 1
ATOM 802 C CA . GLY A 1 100 ? -20.846 0.715 20.010 1.00 73.00 100 GLY A CA 1
ATOM 803 C C . GLY A 1 100 ? -22.024 0.576 20.970 1.00 73.00 100 GLY A C 1
ATOM 804 O O . GLY A 1 100 ? -22.380 -0.521 21.396 1.00 73.00 100 GLY A O 1
ATOM 805 N N . ALA A 1 101 ? -22.717 1.685 21.228 1.00 73.19 101 ALA A N 1
ATOM 806 C CA . ALA A 1 101 ? -23.908 1.711 22.087 1.00 73.19 101 ALA A CA 1
ATOM 807 C C . ALA A 1 101 ? -25.059 0.792 21.612 1.00 73.19 101 ALA A C 1
ATOM 809 O O . ALA A 1 101 ? -25.984 0.521 22.370 1.00 73.19 101 ALA A O 1
ATOM 810 N N . LYS A 1 102 ? -25.022 0.326 20.354 1.00 73.75 102 LYS A N 1
ATOM 811 C CA . LYS A 1 102 ? -26.008 -0.584 19.741 1.00 73.75 102 LYS A CA 1
ATOM 812 C C . LYS A 1 102 ? -25.417 -1.950 19.355 1.00 73.75 102 LYS A C 1
ATOM 814 O O . LYS A 1 102 ? -26.032 -2.674 18.579 1.00 73.75 102 LYS A O 1
ATOM 819 N N . GLY A 1 103 ? -24.230 -2.287 19.859 1.00 72.81 103 GLY A N 1
ATOM 820 C CA . GLY A 1 103 ? -23.491 -3.502 19.510 1.00 72.81 103 GLY A CA 1
ATOM 821 C C . GLY A 1 103 ? -22.167 -3.223 18.784 1.00 72.81 103 GLY A C 1
ATOM 822 O O . GLY A 1 103 ? -21.797 -2.061 18.588 1.00 72.81 103 GLY A O 1
ATOM 823 N N . PRO A 1 104 ? -21.425 -4.278 18.402 1.00 75.38 104 PRO A N 1
ATOM 824 C CA . PRO A 1 104 ? -20.097 -4.153 17.808 1.00 75.38 104 PRO A CA 1
ATOM 825 C C . PRO A 1 104 ? -20.102 -3.324 16.519 1.00 75.38 104 PRO A C 1
ATOM 827 O O . PRO A 1 104 ? -20.912 -3.546 15.619 1.00 75.38 104 PRO A O 1
ATOM 830 N N . ILE A 1 105 ? -19.162 -2.387 16.400 1.00 75.50 105 ILE A N 1
ATOM 831 C CA . ILE A 1 105 ? -18.928 -1.640 15.163 1.00 75.50 105 ILE A CA 1
ATOM 832 C C . ILE A 1 105 ? -18.081 -2.526 14.251 1.00 75.50 105 ILE A C 1
ATOM 834 O O . ILE A 1 105 ? -16.871 -2.648 14.439 1.00 75.50 105 ILE A O 1
ATOM 838 N N . VAL A 1 106 ? -18.718 -3.155 13.266 1.00 79.06 106 VAL A N 1
ATOM 839 C CA . VAL A 1 106 ? -18.054 -4.058 12.317 1.00 79.06 106 VAL A CA 1
ATOM 840 C C . VAL A 1 106 ? -17.656 -3.303 11.047 1.00 79.06 106 VAL A C 1
ATOM 842 O O . VAL A 1 106 ? -18.401 -2.463 10.542 1.00 79.06 106 VAL A O 1
ATOM 845 N N . ALA A 1 107 ? -16.478 -3.612 10.508 1.00 84.62 107 ALA A N 1
ATOM 846 C CA . ALA A 1 107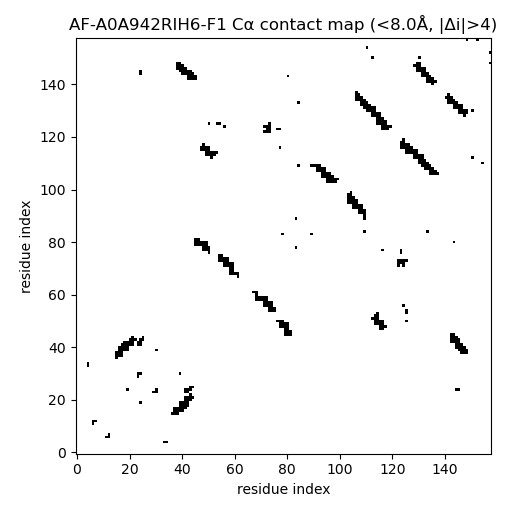 ? -16.082 -3.228 9.157 1.00 84.62 107 ALA A CA 1
ATOM 847 C C . ALA A 1 107 ? -15.552 -4.428 8.378 1.00 84.62 107 ALA A C 1
ATOM 849 O O . ALA A 1 107 ? -15.106 -5.418 8.952 1.00 84.62 107 ALA A O 1
ATOM 850 N N . GLN A 1 108 ? -15.574 -4.311 7.053 1.00 91.88 108 GLN A N 1
ATOM 851 C CA . GLN A 1 108 ? -14.969 -5.289 6.161 1.00 91.88 108 GLN A CA 1
ATOM 852 C C . GLN A 1 108 ? -13.612 -4.778 5.697 1.00 91.88 108 GLN A C 1
ATOM 854 O O . GLN A 1 108 ? -13.497 -3.633 5.256 1.00 91.88 108 GLN A O 1
ATOM 859 N N . VAL A 1 109 ? -12.586 -5.621 5.766 1.00 93.81 109 VAL A N 1
ATOM 860 C CA . VAL A 1 109 ? -11.225 -5.246 5.379 1.00 93.81 109 VAL A CA 1
ATOM 861 C C . VAL A 1 109 ? -10.575 -6.243 4.430 1.00 93.81 109 VAL A C 1
ATOM 863 O O . VAL A 1 109 ? -10.821 -7.449 4.501 1.00 93.81 109 VAL A O 1
ATOM 866 N N . LYS A 1 110 ? -9.709 -5.735 3.552 1.00 95.38 110 LYS A N 1
ATOM 867 C CA . LYS A 1 110 ? -8.669 -6.514 2.871 1.00 95.38 110 LYS A CA 1
ATOM 868 C C . LYS A 1 110 ? -7.318 -6.002 3.340 1.00 95.38 110 LYS A C 1
ATOM 870 O O . LYS A 1 110 ? -7.108 -4.797 3.422 1.00 95.38 110 LYS A O 1
ATOM 875 N N . CYS A 1 111 ? -6.415 -6.925 3.629 1.00 94.00 111 CYS A N 1
ATOM 876 C CA . CYS A 1 111 ? -5.062 -6.615 4.062 1.00 94.00 111 CYS A CA 1
ATOM 877 C C . CYS A 1 111 ? -4.093 -7.589 3.389 1.00 94.00 111 CYS A C 1
ATOM 879 O O . CYS A 1 111 ? -4.235 -8.811 3.527 1.00 94.00 111 CYS A O 1
ATOM 881 N N . LEU A 1 112 ? -3.152 -7.041 2.624 1.00 95.19 112 LEU A N 1
ATOM 882 C CA . LEU A 1 112 ? -2.173 -7.789 1.844 1.00 95.19 112 LEU A CA 1
ATOM 883 C C . LEU A 1 112 ? -0.917 -6.953 1.591 1.00 95.19 112 LEU A C 1
ATOM 885 O O . LEU A 1 112 ? -0.961 -5.725 1.635 1.00 95.19 112 LEU A O 1
ATOM 889 N N . ARG A 1 113 ? 0.190 -7.638 1.306 1.00 96.75 113 ARG A N 1
ATOM 890 C CA . ARG A 1 113 ? 1.425 -7.008 0.841 1.00 96.75 113 ARG A CA 1
ATOM 891 C C . ARG A 1 113 ? 1.293 -6.641 -0.630 1.00 96.75 113 ARG A C 1
ATOM 893 O O . ARG A 1 113 ? 0.740 -7.413 -1.413 1.00 96.75 113 ARG A O 1
ATOM 900 N N . VAL A 1 114 ? 1.778 -5.457 -0.977 1.00 97.94 114 VAL A N 1
ATOM 901 C CA . VAL A 1 114 ? 1.834 -4.945 -2.346 1.00 97.94 114 VAL A CA 1
ATOM 902 C C . VAL A 1 114 ? 3.139 -4.191 -2.553 1.00 97.94 114 VAL A C 1
ATOM 904 O O . VAL A 1 114 ? 3.779 -3.756 -1.599 1.00 97.94 114 VAL A O 1
ATOM 907 N N . ILE A 1 115 ? 3.511 -4.000 -3.810 1.00 98.00 115 ILE A N 1
ATOM 908 C CA . ILE A 1 115 ? 4.648 -3.184 -4.206 1.00 98.00 115 ILE A CA 1
ATOM 909 C C . ILE A 1 115 ? 4.087 -1.869 -4.727 1.00 98.00 115 ILE A C 1
ATOM 911 O O . ILE A 1 115 ? 3.403 -1.850 -5.753 1.00 98.00 115 ILE A O 1
ATOM 915 N N . GLU A 1 116 ? 4.346 -0.777 -4.015 1.00 96.88 116 GLU A N 1
ATOM 916 C CA . GLU A 1 116 ? 3.976 0.560 -4.461 1.00 96.88 116 GLU A CA 1
ATOM 917 C C . GLU A 1 116 ? 4.699 0.891 -5.770 1.00 96.88 116 GLU A C 1
ATOM 919 O O . GLU A 1 116 ? 5.909 0.688 -5.896 1.00 96.88 116 GLU A O 1
ATOM 924 N N . ALA A 1 117 ? 3.963 1.420 -6.748 1.00 96.25 117 ALA A N 1
ATOM 925 C CA . ALA A 1 117 ? 4.551 1.899 -7.983 1.00 96.25 117 ALA A CA 1
ATOM 926 C C . ALA A 1 117 ? 4.937 3.376 -7.887 1.00 96.25 117 ALA A C 1
ATOM 928 O O . ALA A 1 117 ? 4.193 4.236 -7.405 1.00 96.25 117 ALA A O 1
ATOM 929 N N . THR A 1 118 ? 6.099 3.701 -8.439 1.00 93.25 118 THR A N 1
ATOM 930 C CA . THR A 1 118 ? 6.478 5.079 -8.736 1.00 93.25 118 THR A CA 1
ATOM 931 C C . THR A 1 118 ? 6.729 5.246 -10.223 1.00 93.25 118 THR A C 1
ATOM 933 O O . THR A 1 118 ? 6.920 4.267 -10.941 1.00 93.25 118 THR A O 1
ATOM 936 N N . LYS A 1 119 ? 6.667 6.485 -10.710 1.00 90.75 119 LYS A N 1
ATOM 937 C CA . LYS A 1 119 ? 7.003 6.782 -12.100 1.00 90.75 119 LYS A CA 1
ATOM 938 C C . LYS A 1 119 ? 8.449 7.224 -12.178 1.00 90.75 119 LYS A C 1
ATOM 940 O O . LYS A 1 119 ? 8.822 8.208 -11.551 1.00 90.75 119 LYS A O 1
ATOM 945 N N . GLU A 1 120 ? 9.215 6.543 -13.014 1.00 86.44 120 GLU A N 1
ATOM 946 C CA . GLU A 1 120 ? 10.492 7.042 -13.494 1.00 86.44 120 GLU A CA 1
ATOM 947 C C . GLU A 1 120 ? 10.322 7.414 -14.968 1.00 86.44 120 GLU A C 1
ATOM 949 O O . GLU A 1 120 ? 10.009 6.582 -15.826 1.00 86.44 120 GLU A O 1
ATOM 954 N N . SER A 1 121 ? 10.476 8.703 -15.276 1.00 84.12 121 SER A N 1
ATOM 955 C CA . SER A 1 121 ? 10.127 9.254 -16.590 1.00 84.12 121 SER A CA 1
ATOM 956 C C . SER A 1 121 ? 8.670 8.948 -16.994 1.00 84.12 121 SER A C 1
ATOM 958 O O . SER A 1 121 ? 7.742 9.557 -16.470 1.00 84.12 121 SER A O 1
ATOM 960 N N . SER A 1 122 ? 8.454 8.008 -17.921 1.00 86.31 122 SER A N 1
ATOM 961 C CA . SER A 1 122 ? 7.135 7.647 -18.466 1.00 86.31 122 SER A CA 1
ATOM 962 C C . SER A 1 122 ? 6.723 6.211 -18.134 1.00 86.31 122 SER A C 1
ATOM 964 O O . SER A 1 122 ? 5.707 5.738 -18.640 1.00 86.31 122 SER A O 1
ATOM 966 N N . HIS A 1 123 ? 7.498 5.505 -17.309 1.00 89.75 123 HIS A N 1
ATOM 967 C CA . HIS A 1 123 ? 7.254 4.109 -16.964 1.00 89.75 123 HIS A CA 1
ATOM 968 C C . HIS A 1 123 ? 7.079 3.951 -15.458 1.00 89.75 123 HIS A C 1
ATOM 970 O O . HIS A 1 123 ? 7.673 4.684 -14.669 1.00 89.75 123 HIS A O 1
ATOM 976 N N . PHE A 1 124 ? 6.239 2.997 -15.064 1.00 95.00 124 PHE A N 1
ATOM 977 C CA . PHE A 1 124 ? 6.153 2.591 -13.672 1.00 95.00 124 PHE A CA 1
ATOM 978 C C . PHE A 1 124 ? 7.310 1.653 -13.328 1.00 95.00 124 PHE A C 1
ATOM 980 O O . PHE A 1 124 ? 7.605 0.724 -14.083 1.00 95.00 124 PHE A O 1
ATOM 987 N N . ILE A 1 125 ? 7.913 1.887 -12.168 1.00 95.12 125 ILE A N 1
ATOM 988 C CA . ILE A 1 125 ? 8.923 1.036 -11.540 1.00 95.12 125 ILE A CA 1
ATOM 989 C C . ILE A 1 125 ? 8.501 0.712 -10.094 1.00 95.12 125 ILE A C 1
ATOM 991 O O . ILE A 1 125 ? 7.763 1.501 -9.485 1.00 95.12 125 ILE A O 1
ATOM 995 N N . PRO A 1 126 ? 8.910 -0.445 -9.543 1.00 96.31 126 PRO A N 1
ATOM 996 C CA . PRO A 1 126 ? 8.675 -0.767 -8.138 1.00 96.31 126 PRO A CA 1
ATOM 997 C C . PRO A 1 126 ? 9.424 0.219 -7.236 1.00 96.31 126 PRO A C 1
ATOM 999 O O . PRO A 1 126 ? 10.576 0.549 -7.505 1.00 96.31 126 PRO A O 1
ATOM 1002 N N . TYR A 1 127 ? 8.759 0.702 -6.186 1.00 94.62 127 TYR A N 1
ATOM 1003 C CA . TYR A 1 127 ? 9.340 1.636 -5.221 1.00 94.62 127 TYR A CA 1
ATOM 1004 C C . TYR A 1 127 ? 9.641 0.955 -3.886 1.00 94.62 127 TYR A C 1
ATOM 1006 O O . TYR A 1 127 ? 10.801 0.775 -3.533 1.00 94.62 127 TYR A O 1
ATOM 1014 N N . GLN A 1 128 ? 8.600 0.541 -3.166 1.00 94.06 128 GLN A N 1
ATOM 1015 C CA . GLN A 1 128 ? 8.726 -0.125 -1.872 1.00 94.06 128 GLN A CA 1
ATOM 1016 C C . GLN A 1 128 ? 7.630 -1.169 -1.701 1.00 94.06 128 GLN A C 1
ATOM 1018 O O . GLN A 1 128 ? 6.537 -1.041 -2.256 1.00 94.06 128 GLN A O 1
ATOM 1023 N N . GLU A 1 129 ? 7.914 -2.199 -0.913 1.00 96.00 129 GLU A N 1
ATOM 1024 C CA . GLU A 1 129 ? 6.906 -3.172 -0.518 1.00 96.00 129 GLU A CA 1
ATOM 1025 C C . GLU A 1 129 ? 6.240 -2.723 0.789 1.00 96.00 129 GLU A C 1
ATOM 1027 O O . GLU A 1 129 ? 6.898 -2.559 1.819 1.00 96.00 129 GLU A O 1
ATOM 1032 N N . VAL A 1 130 ? 4.922 -2.553 0.759 1.00 95.75 130 VAL A N 1
ATOM 1033 C CA . VAL A 1 130 ? 4.111 -2.012 1.858 1.00 95.75 130 VAL A CA 1
ATOM 1034 C C . VAL A 1 130 ? 2.892 -2.886 2.109 1.00 95.75 130 VAL A C 1
ATOM 1036 O O . VAL A 1 130 ? 2.475 -3.693 1.273 1.00 95.75 130 VAL A O 1
ATOM 1039 N N . TRP A 1 131 ? 2.295 -2.734 3.284 1.00 96.56 131 TRP A N 1
ATOM 1040 C CA . TRP A 1 131 ? 0.958 -3.247 3.524 1.00 96.56 131 TRP A CA 1
ATOM 1041 C C . TRP A 1 131 ? -0.071 -2.331 2.870 1.00 96.56 131 TRP A C 1
ATOM 1043 O O . TRP A 1 131 ? -0.064 -1.129 3.112 1.00 96.56 131 TRP A O 1
ATOM 1053 N N . LEU A 1 132 ? -0.983 -2.908 2.089 1.00 97.12 132 LEU A N 1
ATOM 1054 C CA . LEU A 1 132 ? -2.211 -2.257 1.653 1.00 97.12 132 LEU A CA 1
ATOM 1055 C C . LEU A 1 132 ? -3.350 -2.682 2.573 1.00 97.12 132 LEU A C 1
ATOM 1057 O O . LEU A 1 132 ? -3.710 -3.861 2.624 1.00 97.12 132 LEU A O 1
ATOM 1061 N N . TYR A 1 133 ? -3.941 -1.704 3.249 1.00 95.25 133 TYR A N 1
ATOM 1062 C CA . TYR A 1 133 ? -5.147 -1.868 4.042 1.00 95.25 133 TYR A CA 1
ATOM 1063 C C . TYR A 1 133 ? -6.322 -1.221 3.314 1.00 95.25 133 TYR A C 1
ATOM 1065 O O . TYR A 1 133 ? -6.314 -0.029 3.019 1.00 95.25 133 TYR A O 1
ATOM 1073 N N . ILE A 1 134 ? -7.348 -2.009 3.011 1.00 95.94 134 ILE A N 1
ATOM 1074 C CA . ILE A 1 134 ? -8.573 -1.540 2.366 1.00 95.94 134 ILE A CA 1
ATOM 1075 C C . ILE A 1 134 ? -9.711 -1.751 3.345 1.00 95.94 134 ILE A C 1
ATOM 1077 O O . ILE A 1 134 ? -9.932 -2.878 3.779 1.00 95.94 134 ILE A O 1
ATOM 1081 N N . ARG A 1 135 ? -10.464 -0.699 3.653 1.00 94.19 135 ARG A N 1
ATOM 1082 C CA . ARG A 1 135 ? -11.608 -0.748 4.562 1.00 94.19 135 ARG A CA 1
ATOM 1083 C C . ARG A 1 135 ? -12.880 -0.362 3.840 1.00 94.19 135 ARG A C 1
ATOM 1085 O O . ARG A 1 135 ? -12.955 0.714 3.256 1.00 94.19 135 ARG A O 1
ATOM 1092 N N . LYS A 1 136 ? -13.895 -1.209 3.945 1.00 94.19 136 LYS A N 1
ATOM 1093 C CA . LYS A 1 136 ? -15.253 -0.944 3.488 1.00 94.19 136 LYS A CA 1
ATOM 1094 C C . LYS A 1 136 ? -16.162 -0.704 4.693 1.00 94.19 136 LYS A C 1
ATOM 1096 O O . LYS A 1 136 ? -16.226 -1.523 5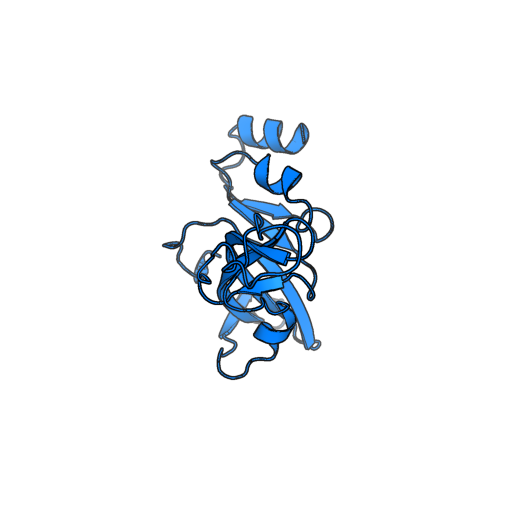.612 1.00 94.19 136 LYS A O 1
ATOM 1101 N N . TYR A 1 137 ? -16.831 0.442 4.682 1.00 85.94 137 TYR A N 1
ATOM 1102 C CA . TYR A 1 137 ? -17.795 0.860 5.696 1.00 85.94 137 TYR A CA 1
ATOM 1103 C C . TYR A 1 137 ? -19.195 0.321 5.376 1.00 85.94 137 TYR A C 1
ATOM 1105 O O . TYR A 1 137 ? -19.464 -0.130 4.260 1.00 85.94 137 TYR A O 1
ATOM 1113 N N . ALA A 1 138 ? -20.094 0.373 6.362 1.00 83.94 138 ALA A N 1
ATOM 1114 C CA . ALA A 1 138 ? -21.470 -0.105 6.223 1.00 83.94 138 ALA A CA 1
ATOM 1115 C C . ALA A 1 138 ? -22.269 0.653 5.143 1.00 83.94 138 ALA A C 1
ATOM 1117 O O . ALA A 1 138 ? -23.129 0.066 4.496 1.00 83.94 138 ALA A O 1
ATOM 1118 N N . ASP A 1 139 ? -21.940 1.925 4.901 1.00 85.56 139 ASP A N 1
ATOM 1119 C CA . ASP A 1 139 ? -22.512 2.757 3.831 1.00 85.56 139 ASP A CA 1
ATOM 1120 C C . ASP A 1 139 ? -21.960 2.422 2.427 1.00 85.56 139 ASP A C 1
ATOM 1122 O O . ASP A 1 139 ? -22.346 3.034 1.435 1.00 85.56 139 ASP A O 1
ATOM 1126 N N . GLY A 1 140 ? -21.042 1.454 2.327 1.00 88.44 140 GLY A N 1
ATOM 1127 C CA . GLY A 1 140 ? -20.397 1.047 1.083 1.00 88.44 140 GLY A CA 1
ATOM 1128 C C . GLY A 1 140 ? -19.167 1.871 0.702 1.00 88.44 140 GLY A C 1
ATOM 1129 O O . GLY A 1 140 ? -18.476 1.491 -0.247 1.00 88.44 140 GLY A O 1
ATOM 1130 N N . LYS A 1 141 ? -18.834 2.940 1.439 1.00 92.44 141 LYS A N 1
ATOM 1131 C CA . LYS A 1 141 ? -17.623 3.732 1.199 1.00 92.44 141 LYS A CA 1
ATOM 1132 C C . LYS A 1 141 ? -16.382 2.869 1.406 1.00 92.44 141 LYS A C 1
ATOM 1134 O O . LYS A 1 141 ? -16.295 2.108 2.371 1.00 92.44 141 LYS A O 1
ATOM 1139 N N . VAL A 1 142 ? -15.402 3.011 0.514 1.00 95.44 142 VAL A N 1
ATOM 1140 C CA . VAL A 1 142 ? -14.120 2.301 0.595 1.00 95.44 142 VAL A CA 1
ATOM 1141 C C . VAL A 1 142 ? -12.995 3.300 0.833 1.00 95.44 142 VAL A C 1
ATOM 1143 O O . VAL A 1 142 ? -12.881 4.298 0.123 1.00 95.44 142 VAL A O 1
ATOM 1146 N N . LYS A 1 143 ? -12.169 3.027 1.840 1.00 94.50 143 LYS A N 1
ATOM 1147 C CA . LYS A 1 143 ? -10.919 3.733 2.117 1.00 94.50 143 LYS A CA 1
ATOM 1148 C C . LYS A 1 143 ? -9.730 2.804 1.918 1.00 94.50 143 LYS A C 1
ATOM 1150 O O . LYS A 1 143 ? -9.850 1.591 2.081 1.00 94.50 143 LYS A O 1
ATOM 1155 N N . TYR A 1 144 ? -8.594 3.402 1.601 1.00 95.94 144 TYR A N 1
ATOM 1156 C CA . TYR A 1 144 ? -7.341 2.719 1.324 1.00 95.94 144 TYR A CA 1
ATOM 1157 C C . TYR A 1 144 ? -6.260 3.371 2.169 1.00 95.94 144 TYR A C 1
ATOM 1159 O O . TYR A 1 144 ? -6.290 4.586 2.344 1.00 95.94 144 TYR A O 1
ATOM 1167 N N . ALA A 1 145 ? -5.312 2.583 2.653 1.00 95.12 145 ALA A N 1
ATOM 1168 C CA . ALA A 1 145 ? -4.148 3.084 3.355 1.00 95.12 145 ALA A CA 1
ATOM 1169 C C . ALA A 1 145 ? -2.921 2.213 3.085 1.00 95.12 145 ALA A C 1
ATOM 1171 O O . ALA A 1 145 ? -3.047 1.007 2.845 1.00 95.12 145 ALA A O 1
ATOM 1172 N N . PHE A 1 146 ? -1.743 2.827 3.153 1.00 95.56 146 PHE A N 1
ATOM 1173 C CA . PHE A 1 146 ? -0.471 2.119 3.201 1.00 95.56 146 PHE A CA 1
ATOM 1174 C C . PHE A 1 146 ? 0.114 2.094 4.604 1.00 95.56 146 PHE A C 1
ATOM 1176 O O . PHE A 1 146 ? -0.101 3.008 5.399 1.00 95.56 146 PHE A O 1
ATOM 1183 N N . SER A 1 147 ? 0.913 1.065 4.872 1.00 92.81 147 SER A N 1
ATOM 1184 C CA . SER A 1 147 ? 1.767 1.002 6.051 1.00 92.81 147 SER A CA 1
ATOM 1185 C C . SER A 1 147 ? 3.117 0.357 5.746 1.00 92.81 147 SER A C 1
ATOM 1187 O O . SER A 1 147 ? 3.186 -0.677 5.074 1.00 92.81 147 SER A O 1
ATOM 1189 N N . ASN A 1 148 ? 4.187 0.942 6.288 1.00 92.81 148 ASN A N 1
ATOM 1190 C CA . ASN A 1 148 ? 5.545 0.384 6.296 1.00 92.81 148 ASN A CA 1
ATOM 1191 C C . ASN A 1 148 ? 5.788 -0.611 7.444 1.00 92.81 148 ASN A C 1
ATOM 1193 O O . ASN A 1 148 ? 6.937 -0.971 7.693 1.00 92.81 148 ASN A O 1
ATOM 1197 N N . ALA A 1 149 ? 4.745 -1.051 8.155 1.00 90.12 149 ALA A N 1
ATOM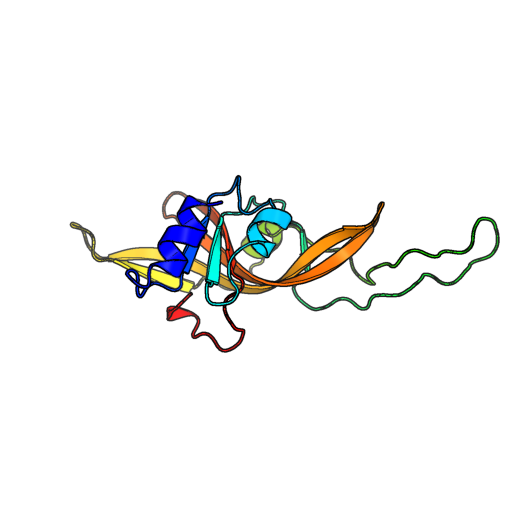 1198 C CA . ALA A 1 149 ? 4.902 -2.041 9.210 1.00 90.12 149 ALA A CA 1
ATOM 1199 C C . ALA A 1 149 ? 5.621 -3.316 8.705 1.00 90.12 149 ALA A C 1
ATOM 1201 O O . ALA A 1 149 ? 5.465 -3.685 7.531 1.00 90.12 149 ALA A O 1
ATOM 1202 N N . PRO A 1 150 ? 6.371 -4.020 9.574 1.00 89.06 150 PRO A N 1
ATOM 1203 C CA . PRO A 1 150 ? 7.146 -5.198 9.196 1.00 89.06 150 PRO A CA 1
ATOM 1204 C C . PRO A 1 150 ? 6.293 -6.295 8.549 1.00 89.06 150 PRO A C 1
ATOM 1206 O O . PRO A 1 150 ? 5.095 -6.416 8.812 1.00 89.06 150 PRO A O 1
ATOM 1209 N N . ALA A 1 151 ? 6.902 -7.124 7.701 1.00 88.56 151 ALA A N 1
ATOM 1210 C CA . ALA A 1 151 ? 6.191 -8.190 6.990 1.00 88.56 151 ALA A CA 1
ATOM 1211 C C . ALA A 1 151 ? 5.656 -9.298 7.922 1.00 88.56 151 ALA A C 1
ATOM 1213 O O . ALA A 1 151 ? 4.674 -9.961 7.593 1.00 88.56 151 ALA A O 1
ATOM 1214 N N . ASP A 1 152 ? 6.273 -9.484 9.088 1.00 86.06 152 ASP A N 1
ATOM 1215 C CA . ASP A 1 152 ? 5.888 -10.450 10.119 1.00 86.06 152 ASP A CA 1
ATOM 1216 C C . ASP A 1 152 ? 4.860 -9.893 11.119 1.00 86.06 152 ASP A C 1
ATOM 1218 O O . ASP A 1 152 ? 4.426 -10.605 12.034 1.00 86.06 152 ASP A O 1
ATOM 1222 N N . ILE A 1 153 ? 4.416 -8.640 10.946 1.00 82.62 153 ILE A N 1
ATOM 1223 C CA . ILE A 1 153 ? 3.387 -8.071 11.809 1.00 82.62 153 ILE A CA 1
ATOM 1224 C C . ILE A 1 153 ? 2.106 -8.908 11.728 1.00 82.62 153 ILE A C 1
ATOM 1226 O O . ILE A 1 153 ? 1.590 -9.248 10.658 1.00 82.62 153 ILE A O 1
ATOM 1230 N N . LYS A 1 154 ? 1.546 -9.243 12.894 1.00 75.25 154 LYS A N 1
ATOM 1231 C CA . LYS A 1 154 ? 0.238 -9.900 12.952 1.00 75.25 154 LYS A CA 1
ATOM 1232 C C . LYS A 1 154 ? -0.794 -8.973 12.312 1.00 75.25 154 LYS A C 1
ATOM 1234 O O . LYS A 1 154 ? -0.952 -7.848 12.767 1.00 75.25 154 LYS A O 1
ATOM 1239 N N . ARG A 1 155 ? -1.559 -9.464 11.331 1.00 68.00 155 ARG A N 1
ATOM 1240 C CA . ARG A 1 155 ? -2.609 -8.681 10.643 1.00 68.00 155 ARG A CA 1
ATOM 1241 C C . ARG A 1 155 ? -3.669 -8.085 11.574 1.00 68.00 155 ARG A C 1
ATOM 1243 O O . ARG A 1 155 ? -4.336 -7.148 11.182 1.00 68.00 155 ARG A O 1
ATOM 1250 N N . THR A 1 156 ? -3.850 -8.636 12.775 1.00 67.56 156 THR A N 1
ATOM 1251 C CA . THR A 1 156 ? -4.742 -8.080 13.807 1.00 67.56 156 THR A CA 1
ATOM 1252 C C . THR A 1 156 ? -4.180 -6.835 14.497 1.00 67.56 156 THR A C 1
ATOM 1254 O O . THR A 1 156 ? -4.903 -6.181 15.237 1.00 67.56 156 THR A O 1
ATOM 1257 N N . LYS A 1 157 ? -2.890 -6.543 14.302 1.00 66.12 157 LYS A N 1
ATOM 1258 C CA . LYS A 1 157 ? -2.179 -5.373 14.831 1.00 66.12 157 LYS A CA 1
ATOM 1259 C C . LYS A 1 157 ? -1.922 -4.296 13.767 1.00 66.12 157 LYS A C 1
ATOM 1261 O O . LYS A 1 157 ? -1.290 -3.299 14.101 1.00 66.12 157 LYS A O 1
ATOM 1266 N N . LEU A 1 158 ? -2.351 -4.535 12.526 1.00 61.06 158 LEU A N 1
ATOM 1267 C CA . LEU A 1 158 ? -2.340 -3.577 11.420 1.00 61.06 158 LEU A CA 1
ATOM 1268 C C . LEU A 1 158 ? -3.754 -3.016 11.239 1.00 61.06 158 LEU A C 1
ATOM 1270 O O . LEU A 1 158 ? -3.876 -1.788 11.082 1.00 61.06 158 LEU A O 1
#

Sequence (158 aa):
MEMIIQTAASGLFPARWIGCDSFFGRNKEFLASLPEEYYYFADIPENIMVWQSMPTVYVPEYSGRGKKPEKLRASTQPIPVSQIARDKSIPWREVVLGEGAKGPIVAQVKCLRVIEATKESSHFIPYQEVWLYIRKYADGKVKYAFSNAPADIKRTKL

pLDDT: mean 85.19, std 12.58, range [50.12, 98.5]

Foldseek 3Di:
DVVQVVVVVVPPDPALEAEAEQVCQVPPVNVVPHDPSHKYWYWHDQFFWWALDAFDKDFDQDPDPDDGGPDIAGPDGTGGNNVVVVDVVQDWDWDFPDADPVGTQIKTKGKGKIFGWDDDPHHTHTDDIWIWIWIAHPVRDIIIITMPDDPPDDPNVD

Nearest PDB structures (foldseek):
  4gn2-assembly1_A  TM=3.639E-01  e=4.144E-01  Pseudomonas aeruginosa
  2rfr-assembly1_A  TM=4.181E-01  e=3.061E+00  Novosphingobium aromaticivorans DSM 12444
  8osl-assembly1_M  TM=2.743E-01  e=1.361E+00  Mus musculus
  3ehc-assembly1_A  TM=2.783E-01  e=3.410E+00  Agrobacterium fabrum str. C58